Protein AF-A0A381Y1T2-F1 (afdb_monomer)

Organism: NCBI:txid408172

Structure (mmCIF, N/CA/C/O backbone):
data_AF-A0A381Y1T2-F1
#
_entry.id   AF-A0A381Y1T2-F1
#
loop_
_atom_site.group_PDB
_atom_site.id
_atom_site.type_symbol
_atom_site.label_atom_id
_atom_site.label_alt_id
_atom_site.label_comp_id
_atom_site.label_asym_id
_atom_site.label_entity_id
_atom_site.label_seq_id
_atom_site.pdbx_PDB_ins_code
_atom_site.Cartn_x
_atom_site.Cartn_y
_atom_site.Cartn_z
_atom_site.occupancy
_atom_site.B_iso_or_equiv
_atom_site.auth_seq_id
_atom_site.auth_comp_id
_atom_site.auth_asym_id
_atom_site.auth_atom_id
_atom_site.pdbx_PDB_model_num
ATOM 1 N N . GLU A 1 1 ? 4.213 -2.428 -29.128 1.00 62.62 1 GLU A N 1
ATOM 2 C CA . GLU A 1 1 ? 4.805 -2.776 -27.826 1.00 62.62 1 GLU A CA 1
ATOM 3 C C . GLU A 1 1 ? 6.144 -2.067 -27.767 1.00 62.62 1 GLU A C 1
ATOM 5 O O . GLU A 1 1 ? 6.911 -2.215 -28.710 1.00 62.62 1 GLU A O 1
ATOM 10 N N . ALA A 1 2 ? 6.347 -1.156 -26.815 1.00 65.88 2 ALA A N 1
ATOM 11 C CA . ALA A 1 2 ? 7.649 -0.514 -26.667 1.00 65.88 2 ALA A CA 1
ATOM 12 C C . ALA A 1 2 ? 8.599 -1.535 -26.039 1.00 65.88 2 ALA A C 1
ATOM 14 O O . ALA A 1 2 ? 8.216 -2.212 -25.087 1.00 65.88 2 ALA A O 1
ATOM 15 N N . ASP A 1 3 ? 9.799 -1.656 -26.595 1.00 85.06 3 ASP A N 1
ATOM 16 C CA . ASP A 1 3 ? 10.830 -2.551 -26.089 1.00 85.06 3 ASP A CA 1
ATOM 17 C C . ASP A 1 3 ? 11.265 -2.038 -24.704 1.00 85.06 3 ASP A C 1
ATOM 19 O O . ASP A 1 3 ? 11.992 -1.050 -24.582 1.00 85.06 3 ASP A O 1
ATOM 23 N N . LEU A 1 4 ? 10.710 -2.636 -23.643 1.00 88.25 4 LEU A N 1
ATOM 24 C CA . LEU A 1 4 ? 10.983 -2.246 -22.253 1.00 88.25 4 LEU A CA 1
ATOM 25 C C . LEU A 1 4 ? 12.483 -2.342 -21.939 1.00 88.25 4 LEU A C 1
ATOM 27 O O . LEU A 1 4 ? 12.992 -1.581 -21.118 1.00 88.25 4 LEU A O 1
ATOM 31 N N . ASP A 1 5 ? 13.179 -3.239 -22.638 1.00 86.75 5 ASP A N 1
ATOM 32 C CA . ASP A 1 5 ? 14.624 -3.434 -22.590 1.00 86.75 5 ASP A CA 1
ATOM 33 C C . ASP A 1 5 ? 15.373 -2.182 -23.070 1.00 86.75 5 ASP A C 1
ATOM 35 O O . ASP A 1 5 ? 16.329 -1.745 -22.428 1.00 86.75 5 ASP A O 1
ATOM 39 N N . ALA A 1 6 ? 14.918 -1.556 -24.160 1.00 88.00 6 ALA A N 1
ATOM 40 C CA . ALA A 1 6 ? 15.489 -0.306 -24.660 1.00 88.00 6 ALA A CA 1
ATOM 41 C C . ALA A 1 6 ? 15.290 0.862 -23.679 1.00 88.00 6 ALA A C 1
ATOM 43 O O . ALA A 1 6 ? 16.232 1.607 -23.421 1.00 88.00 6 ALA A O 1
ATOM 44 N N . ILE A 1 7 ? 14.099 0.991 -23.083 1.00 89.62 7 ILE A N 1
ATOM 45 C CA . ILE A 1 7 ? 13.800 2.045 -22.093 1.00 89.62 7 ILE A CA 1
ATOM 46 C C . ILE A 1 7 ? 14.644 1.861 -20.825 1.00 89.62 7 ILE A C 1
ATOM 48 O O . ILE A 1 7 ? 15.131 2.834 -20.248 1.00 89.62 7 ILE A O 1
ATOM 52 N N . LEU A 1 8 ? 14.817 0.617 -20.373 1.00 86.50 8 LEU A N 1
ATOM 53 C CA . LEU A 1 8 ? 15.633 0.323 -19.199 1.00 86.50 8 LEU A C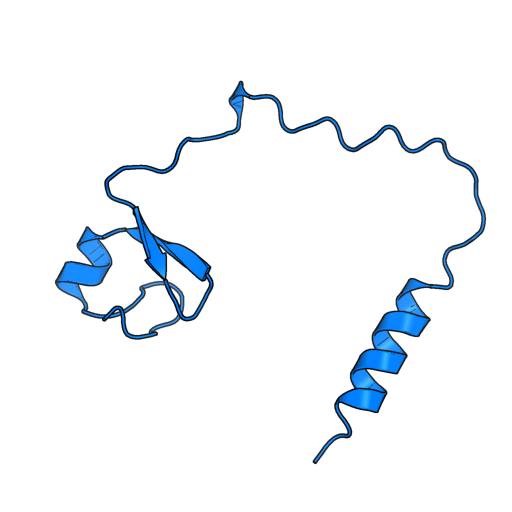A 1
ATOM 54 C C . LEU A 1 8 ? 17.111 0.647 -19.460 1.00 86.50 8 LEU A C 1
ATOM 56 O O . LEU A 1 8 ? 17.742 1.286 -18.620 1.00 86.50 8 LEU A O 1
ATOM 60 N N . LYS A 1 9 ? 17.641 0.263 -20.631 1.00 86.81 9 LYS A N 1
ATOM 61 C CA . LYS A 1 9 ? 19.023 0.567 -21.043 1.00 86.81 9 LYS A CA 1
ATOM 62 C C . LYS A 1 9 ? 19.283 2.066 -21.137 1.00 86.81 9 LYS A C 1
ATOM 64 O O . LYS A 1 9 ? 20.301 2.520 -20.631 1.00 86.81 9 LYS A O 1
ATOM 69 N N . ASP A 1 10 ? 18.357 2.816 -21.727 1.00 86.88 10 ASP A N 1
ATOM 70 C CA . ASP A 1 10 ? 18.444 4.274 -21.851 1.00 86.88 10 ASP A CA 1
ATOM 71 C C . ASP A 1 10 ? 18.539 4.959 -20.476 1.00 86.88 10 ASP A C 1
ATOM 73 O O . ASP A 1 10 ? 19.420 5.781 -20.242 1.00 86.88 10 ASP A O 1
ATOM 77 N N . ARG A 1 11 ? 17.714 4.534 -19.508 1.00 84.75 11 ARG A N 1
ATOM 78 C CA . ARG A 1 11 ? 17.741 5.083 -18.140 1.00 84.75 11 ARG A CA 1
ATOM 79 C C . ARG A 1 11 ? 19.003 4.735 -17.354 1.00 84.75 11 ARG A C 1
ATOM 81 O O . ARG A 1 11 ? 19.448 5.559 -16.557 1.00 84.75 11 ARG A O 1
ATOM 88 N N . ILE A 1 12 ? 19.530 3.522 -17.530 1.00 8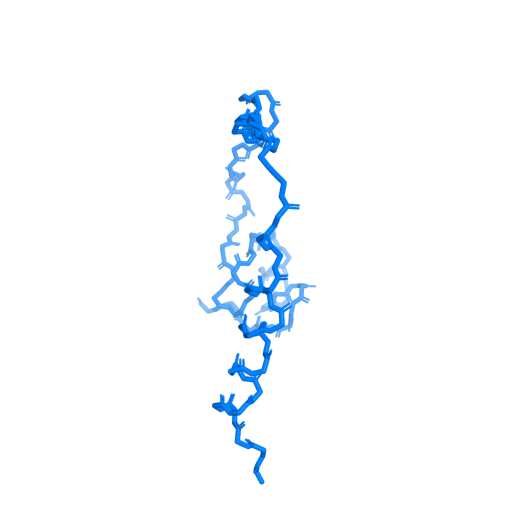2.75 12 ILE A N 1
ATOM 89 C CA . ILE A 1 12 ? 20.772 3.089 -16.874 1.00 82.75 12 ILE A CA 1
ATOM 90 C C . ILE A 1 12 ? 21.948 3.881 -17.445 1.00 82.75 12 ILE A C 1
ATOM 92 O O . ILE A 1 12 ? 22.692 4.471 -16.675 1.00 82.75 12 ILE A O 1
ATOM 96 N N . ALA A 1 13 ? 22.059 3.971 -18.774 1.00 84.44 13 ALA A N 1
ATOM 97 C CA . ALA A 1 13 ? 23.125 4.725 -19.432 1.00 84.44 13 ALA A CA 1
ATOM 98 C C . ALA A 1 13 ? 23.088 6.222 -19.078 1.00 84.44 13 ALA A C 1
ATOM 100 O O . ALA A 1 13 ? 24.127 6.820 -18.842 1.00 84.44 13 ALA A O 1
ATOM 101 N N . ALA A 1 14 ? 21.896 6.816 -18.967 1.00 78.62 14 ALA A N 1
ATOM 102 C CA . ALA A 1 14 ? 21.741 8.211 -18.553 1.00 78.62 14 ALA A CA 1
ATOM 103 C C . ALA A 1 14 ? 22.117 8.484 -17.081 1.00 78.62 14 ALA A C 1
ATOM 105 O O . ALA A 1 14 ? 22.224 9.645 -16.703 1.00 78.62 14 ALA A O 1
ATOM 106 N N . SER A 1 15 ? 22.261 7.448 -16.244 1.00 68.31 15 SER A N 1
ATOM 107 C CA . SER A 1 15 ? 22.676 7.580 -14.836 1.00 68.31 15 SER A CA 1
ATOM 108 C C . SER A 1 15 ? 24.145 7.200 -14.597 1.00 68.31 15 SER A C 1
ATOM 110 O O . SER A 1 15 ? 24.614 7.362 -1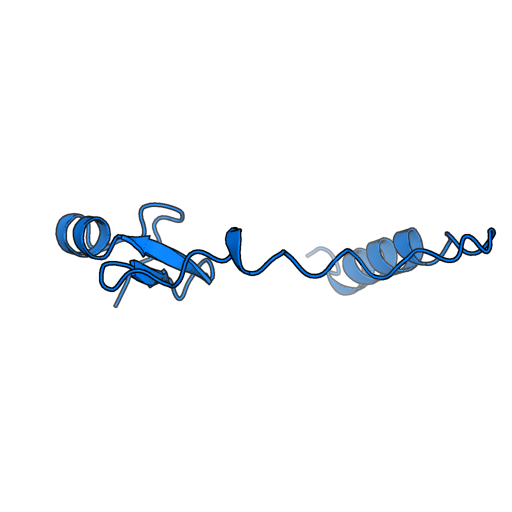3.478 1.00 68.31 15 SER A O 1
ATOM 112 N N . ASP A 1 16 ? 24.838 6.669 -15.610 1.00 64.56 16 ASP A N 1
ATOM 113 C CA . ASP A 1 16 ? 26.213 6.138 -15.528 1.00 64.56 16 ASP A CA 1
ATOM 114 C C . ASP A 1 16 ? 27.270 7.137 -16.056 1.00 64.56 16 ASP A C 1
ATOM 116 O O . ASP A 1 16 ? 28.456 6.855 -16.003 1.00 64.56 16 ASP A O 1
ATOM 120 N N . ASP A 1 17 ? 26.857 8.306 -16.567 1.00 60.97 17 ASP A N 1
ATOM 121 C CA . ASP A 1 17 ? 27.738 9.324 -17.184 1.00 60.97 17 ASP A CA 1
ATOM 122 C C . ASP A 1 17 ? 28.129 10.463 -16.209 1.00 60.97 17 ASP A C 1
ATOM 124 O O . ASP A 1 17 ? 28.472 11.561 -16.634 1.00 60.97 17 ASP A O 1
ATOM 128 N N . ASP A 1 18 ? 28.062 10.223 -14.894 1.00 60.06 18 ASP A N 1
ATOM 129 C CA . ASP A 1 18 ? 28.425 11.185 -13.834 1.00 60.06 18 ASP A CA 1
ATOM 130 C C . ASP A 1 18 ? 29.668 10.682 -13.063 1.00 60.06 18 ASP A C 1
ATOM 132 O O . ASP A 1 18 ? 29.652 10.472 -11.853 1.00 60.06 18 ASP A O 1
ATOM 136 N N . ASP A 1 19 ? 30.758 10.432 -13.795 1.00 64.94 19 ASP A N 1
ATOM 137 C CA . ASP A 1 19 ? 32.090 10.140 -13.249 1.00 64.94 19 ASP A CA 1
ATOM 138 C C . ASP A 1 19 ? 33.044 11.300 -13.583 1.00 64.94 19 ASP A C 1
ATOM 140 O O . ASP A 1 19 ? 33.761 11.241 -14.577 1.00 64.94 19 ASP A O 1
ATOM 144 N N . GLU A 1 20 ? 33.043 12.360 -12.763 1.00 56.44 20 GLU A N 1
ATOM 145 C CA . GLU A 1 20 ? 34.193 13.252 -12.508 1.00 56.44 20 GLU A CA 1
ATOM 146 C C . GLU A 1 20 ? 33.851 14.290 -11.414 1.00 56.44 20 GLU A C 1
ATOM 148 O O . GLU A 1 20 ? 33.485 15.422 -11.699 1.00 56.44 20 GLU A O 1
ATOM 153 N N . GLU A 1 21 ? 33.961 13.901 -10.140 1.00 50.91 21 GLU A N 1
ATOM 154 C CA . GLU A 1 21 ? 34.737 14.627 -9.117 1.00 50.91 21 GLU A CA 1
ATOM 155 C C . GLU A 1 21 ? 34.662 13.875 -7.777 1.00 50.91 21 GLU A C 1
ATOM 157 O O . GLU A 1 21 ? 33.603 13.594 -7.220 1.00 50.91 21 GLU A O 1
ATOM 162 N N . GLU A 1 22 ? 35.845 13.529 -7.280 1.00 54.66 22 GLU A N 1
ATOM 163 C CA . GLU A 1 22 ? 36.126 12.931 -5.981 1.00 54.66 22 GLU A CA 1
ATOM 164 C C . GLU A 1 22 ? 35.727 13.908 -4.861 1.00 54.66 22 GLU A C 1
ATOM 166 O O . GLU A 1 22 ? 36.571 14.577 -4.271 1.00 54.66 22 GLU A O 1
ATOM 171 N N . GLU A 1 23 ? 34.432 14.022 -4.560 1.00 50.72 23 GLU A N 1
ATOM 172 C CA . GLU A 1 23 ? 34.003 14.453 -3.236 1.00 50.72 23 GLU A CA 1
ATOM 173 C C . GLU A 1 23 ? 33.728 13.194 -2.424 1.00 50.72 23 GLU A C 1
ATOM 175 O O . GLU A 1 23 ? 32.879 12.370 -2.764 1.00 50.72 23 GLU A O 1
ATOM 180 N N . GLU A 1 24 ? 34.499 13.035 -1.356 1.00 53.47 24 GLU A N 1
ATOM 181 C CA . GLU A 1 24 ? 34.377 12.001 -0.340 1.00 53.47 24 GLU A CA 1
ATOM 182 C C . GLU A 1 24 ? 33.008 12.143 0.342 1.00 53.47 24 GLU A C 1
ATOM 184 O O . GLU A 1 24 ? 32.875 12.673 1.448 1.00 53.47 24 GLU A O 1
ATOM 189 N N . GLY A 1 25 ? 31.961 11.721 -0.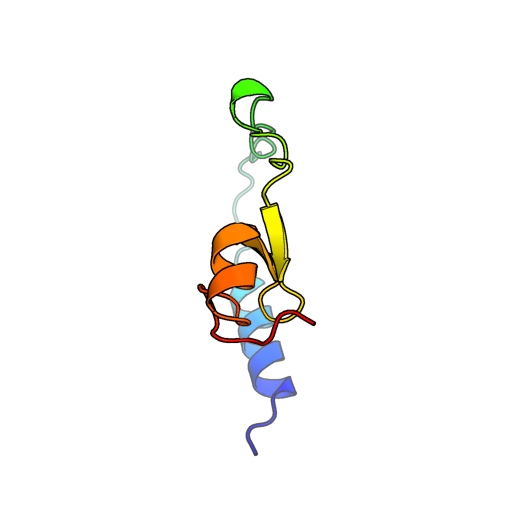366 1.00 52.47 25 GLY A N 1
ATOM 190 C CA . GLY A 1 25 ? 30.578 11.789 0.050 1.00 52.47 25 GLY A CA 1
ATOM 191 C C . GLY A 1 25 ? 30.434 10.931 1.285 1.00 52.47 25 GLY A C 1
ATOM 192 O O . GLY A 1 25 ? 30.323 9.706 1.202 1.00 52.47 25 GLY A O 1
ATOM 193 N N . ALA A 1 26 ? 30.491 11.582 2.446 1.00 62.19 26 ALA A N 1
ATOM 194 C CA . ALA A 1 26 ? 30.217 10.958 3.723 1.00 62.19 26 ALA A CA 1
ATOM 195 C C . ALA A 1 26 ? 28.984 10.059 3.555 1.00 62.19 26 ALA A C 1
ATOM 197 O O . ALA A 1 26 ? 27.979 10.533 3.006 1.00 62.19 26 ALA A O 1
ATOM 198 N N . PRO A 1 27 ? 29.039 8.783 3.992 1.00 63.38 27 PRO A N 1
ATOM 199 C CA . PRO A 1 27 ? 27.900 7.891 3.853 1.00 63.38 27 PRO A CA 1
ATOM 200 C C . PRO A 1 27 ? 26.682 8.626 4.407 1.00 63.38 27 PRO A C 1
ATOM 202 O O . PRO A 1 27 ? 26.817 9.261 5.466 1.00 63.38 27 PRO A O 1
ATOM 205 N N . PRO A 1 28 ? 25.533 8.609 3.698 1.00 63.84 28 PRO A N 1
ATOM 206 C CA . PRO A 1 28 ? 24.350 9.325 4.139 1.00 63.84 28 PRO A CA 1
ATOM 207 C C . PRO A 1 28 ? 24.156 8.985 5.605 1.00 63.84 28 PRO A C 1
ATOM 209 O O . PRO A 1 28 ? 24.101 7.806 5.966 1.00 63.84 28 PRO A O 1
ATOM 212 N N . LYS A 1 29 ? 24.207 10.025 6.447 1.00 63.97 29 LYS A N 1
ATOM 213 C CA . LYS A 1 29 ? 24.185 9.894 7.903 1.00 63.97 29 LYS A CA 1
ATOM 214 C C . LYS A 1 29 ? 23.053 8.929 8.213 1.00 63.97 29 LYS A C 1
ATOM 216 O O . LYS A 1 29 ? 21.905 9.256 7.910 1.00 63.97 29 LYS A O 1
ATOM 221 N N . ALA A 1 30 ? 23.394 7.735 8.713 1.00 64.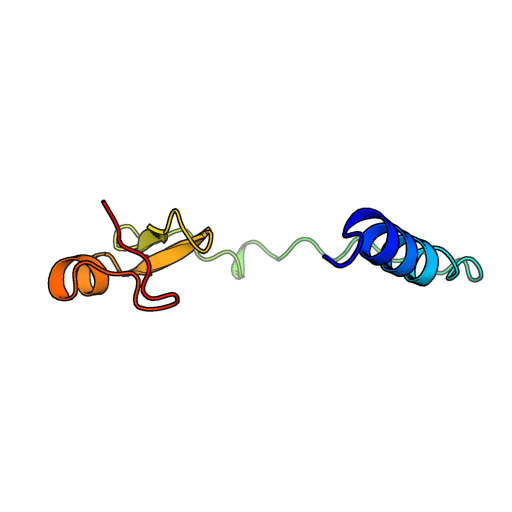69 30 ALA A N 1
ATOM 222 C CA . ALA A 1 30 ? 22.400 6.709 8.991 1.00 64.69 30 ALA A CA 1
ATOM 223 C C . ALA A 1 30 ? 21.261 7.395 9.752 1.00 64.69 30 ALA A C 1
ATOM 225 O O . ALA A 1 30 ? 21.568 8.152 10.687 1.00 64.69 30 ALA A O 1
ATOM 226 N N . PRO A 1 31 ? 19.997 7.247 9.306 1.00 62.81 31 PRO A N 1
ATOM 227 C CA . PRO A 1 31 ? 18.888 7.970 9.904 1.00 62.81 31 PRO A CA 1
ATOM 228 C C . PRO A 1 31 ? 18.987 7.762 11.407 1.00 62.81 31 PRO A C 1
ATOM 230 O O . PRO A 1 31 ? 19.047 6.624 11.876 1.00 62.81 31 PRO A O 1
ATOM 233 N N . SER A 1 32 ? 19.142 8.861 12.154 1.00 61.44 32 SER A N 1
ATOM 234 C CA . SER A 1 32 ? 19.328 8.763 13.598 1.00 61.44 32 SER A CA 1
ATOM 235 C C . SER A 1 32 ? 18.181 7.915 14.153 1.00 61.44 32 SER A C 1
ATOM 237 O O . SER A 1 32 ? 17.044 8.121 13.713 1.00 61.44 32 SER A O 1
ATOM 239 N N . PRO A 1 33 ? 18.420 7.005 15.110 1.00 59.59 33 PRO A N 1
ATOM 240 C CA . PRO A 1 33 ? 17.374 6.117 15.617 1.00 59.59 33 PRO A CA 1
ATOM 241 C C . PRO A 1 33 ? 16.175 6.880 16.207 1.00 59.59 33 PRO A C 1
ATOM 243 O O . PRO A 1 33 ? 15.103 6.316 16.348 1.00 59.59 33 PRO A O 1
ATOM 246 N N . ALA A 1 34 ? 16.325 8.181 16.483 1.00 62.19 34 ALA A N 1
ATOM 247 C CA . ALA A 1 34 ? 15.247 9.074 16.894 1.00 62.19 34 ALA A CA 1
ATOM 248 C C . ALA A 1 34 ? 14.173 9.339 15.813 1.00 62.19 34 ALA A C 1
ATOM 250 O O . ALA A 1 34 ? 13.111 9.854 16.148 1.00 62.19 34 ALA A O 1
ATOM 251 N N . GLY A 1 35 ? 14.436 9.028 14.537 1.00 61.31 35 GLY A N 1
ATOM 252 C CA . GLY A 1 35 ? 13.496 9.220 13.421 1.00 61.31 35 GLY A CA 1
ATOM 253 C C . GLY A 1 35 ? 12.905 7.927 12.854 1.00 61.31 35 GLY A C 1
ATOM 254 O O . GLY A 1 35 ? 12.022 7.988 12.001 1.00 61.31 35 GLY A O 1
ATOM 255 N N . LEU A 1 36 ? 13.378 6.762 13.310 1.00 65.00 36 LEU A N 1
ATOM 256 C CA . LEU A 1 36 ? 12.796 5.475 12.942 1.00 65.00 36 LEU A CA 1
ATOM 257 C C . LEU A 1 36 ? 11.571 5.235 13.819 1.00 65.00 36 LEU A C 1
ATOM 259 O O . LEU A 1 36 ? 11.674 4.761 14.947 1.00 65.00 36 LEU A O 1
ATOM 263 N N . VAL A 1 37 ? 10.405 5.606 13.298 1.00 74.06 37 VAL A N 1
ATOM 264 C CA . VAL A 1 37 ? 9.128 5.219 13.896 1.00 74.06 37 VAL A CA 1
ATOM 265 C C . VAL A 1 37 ? 8.971 3.718 13.679 1.00 74.06 37 VAL A C 1
ATOM 267 O O . VAL A 1 37 ? 8.959 3.251 12.539 1.00 74.06 37 VAL A O 1
ATOM 270 N N . GLU A 1 38 ? 8.908 2.958 14.771 1.00 80.75 38 GLU A N 1
ATOM 271 C CA . GLU A 1 38 ? 8.602 1.532 14.700 1.00 80.75 38 GLU A CA 1
ATOM 272 C C . GLU A 1 38 ? 7.239 1.315 14.046 1.00 80.75 38 GLU A C 1
ATOM 274 O O . GLU A 1 38 ? 6.325 2.136 14.170 1.00 80.75 38 GLU A O 1
ATOM 279 N N . ARG A 1 39 ? 7.105 0.185 13.348 1.00 80.31 39 ARG A N 1
ATOM 280 C CA . ARG A 1 39 ? 5.844 -0.192 12.719 1.00 80.31 39 ARG A CA 1
ATOM 281 C C . ARG A 1 39 ? 4.753 -0.262 13.782 1.00 80.31 39 ARG A C 1
ATOM 283 O O . ARG A 1 39 ? 4.897 -0.996 14.761 1.00 80.31 39 ARG A O 1
ATOM 290 N N . GLN A 1 40 ? 3.661 0.463 13.578 1.00 85.62 40 GLN A N 1
ATOM 291 C CA . GLN A 1 40 ? 2.541 0.439 14.511 1.00 85.62 40 GLN A CA 1
ATOM 292 C C . GLN A 1 40 ? 1.779 -0.886 14.364 1.00 85.62 40 GLN A C 1
ATOM 294 O O . GLN A 1 40 ? 1.643 -1.420 13.264 1.00 85.62 40 GLN A O 1
ATOM 299 N N . GLU A 1 41 ? 1.237 -1.425 15.459 1.00 84.88 41 GLU A N 1
ATOM 300 C CA . GLU A 1 41 ? 0.423 -2.657 15.422 1.00 84.88 41 GLU A CA 1
ATOM 301 C C . GLU A 1 41 ? -0.827 -2.521 14.542 1.00 84.88 41 GLU A C 1
ATOM 303 O O . GLU A 1 41 ? -1.341 -3.513 14.031 1.00 84.88 41 GLU A O 1
ATOM 308 N N . THR A 1 42 ? -1.307 -1.294 14.330 1.00 90.38 42 THR A N 1
ATOM 309 C CA . THR A 1 42 ? -2.461 -1.012 13.471 1.00 90.38 42 THR A CA 1
ATOM 310 C C . THR A 1 42 ? -2.092 -0.873 11.994 1.00 90.38 42 THR A C 1
ATOM 312 O O . THR A 1 42 ? -2.967 -0.547 11.191 1.00 90.38 42 THR A O 1
ATOM 315 N N . GLU A 1 43 ? -0.832 -1.095 11.615 1.00 92.06 43 GLU A N 1
ATOM 316 C CA . GLU A 1 43 ? -0.359 -1.019 10.234 1.00 92.06 43 GLU A CA 1
ATOM 317 C C . GLU A 1 43 ? -0.151 -2.408 9.621 1.00 92.06 43 GLU A C 1
ATOM 319 O O . GLU A 1 43 ? 0.493 -3.286 10.200 1.00 92.06 43 GLU A O 1
ATOM 324 N N . ILE A 1 44 ? -0.656 -2.587 8.400 1.00 91.38 44 ILE A N 1
ATOM 325 C CA . ILE A 1 44 ? -0.484 -3.797 7.591 1.00 91.38 44 ILE A CA 1
ATOM 326 C C . ILE A 1 44 ? 0.175 -3.461 6.256 1.00 91.38 44 ILE A C 1
ATOM 328 O O . ILE A 1 44 ? 0.014 -2.367 5.722 1.00 91.38 44 ILE A O 1
ATOM 332 N N . HIS A 1 45 ? 0.923 -4.409 5.704 1.00 92.94 45 HIS A N 1
ATOM 333 C CA . HIS A 1 45 ? 1.599 -4.246 4.421 1.00 92.94 45 HIS A CA 1
ATOM 334 C C . HIS A 1 45 ? 0.643 -4.527 3.256 1.00 92.94 45 HIS A C 1
ATOM 336 O O . HIS A 1 45 ? 0.070 -5.614 3.171 1.00 92.94 45 HIS A O 1
ATOM 342 N N . CYS A 1 46 ? 0.512 -3.582 2.325 1.00 93.00 46 CYS A N 1
ATOM 343 C CA . CYS A 1 46 ? -0.256 -3.791 1.103 1.00 93.00 46 CYS A CA 1
ATOM 344 C C . CYS A 1 46 ? 0.555 -4.588 0.060 1.00 93.00 46 CYS A C 1
ATOM 346 O O . CYS A 1 46 ? 1.602 -4.108 -0.374 1.00 93.00 46 CYS A O 1
ATOM 348 N N . PRO A 1 47 ? 0.076 -5.749 -0.432 1.00 92.19 47 PRO A N 1
ATOM 349 C CA . PRO A 1 47 ? 0.808 -6.563 -1.411 1.00 92.19 47 PRO A CA 1
ATOM 350 C C . PRO A 1 47 ? 0.887 -5.935 -2.815 1.00 92.19 47 PRO A C 1
ATOM 352 O O . PRO A 1 47 ? 1.630 -6.426 -3.657 1.00 92.19 47 PRO A O 1
ATOM 355 N N . HIS A 1 48 ? 0.134 -4.860 -3.075 1.00 93.38 48 HIS A N 1
ATOM 356 C CA . HIS A 1 48 ? 0.078 -4.199 -4.382 1.00 93.38 48 HIS A CA 1
ATOM 357 C C . HIS A 1 48 ? 1.017 -2.998 -4.510 1.00 93.38 48 HIS A C 1
ATOM 359 O O . HIS A 1 48 ? 1.596 -2.790 -5.571 1.00 93.38 48 HIS A O 1
ATOM 365 N N . CYS A 1 49 ? 1.147 -2.189 -3.455 1.00 94.50 49 CYS A N 1
ATOM 366 C CA . CYS A 1 49 ? 1.978 -0.978 -3.471 1.00 94.50 49 CYS A CA 1
ATOM 367 C C . CYS A 1 49 ? 3.107 -0.994 -2.436 1.00 94.50 49 CYS A C 1
ATOM 369 O O . CYS A 1 49 ? 3.844 -0.019 -2.341 1.00 94.50 49 CYS A O 1
ATOM 371 N N . PHE A 1 50 ? 3.235 -2.072 -1.657 1.00 93.19 50 PHE A N 1
ATOM 372 C CA . PHE A 1 50 ? 4.294 -2.297 -0.666 1.00 93.19 50 PHE A CA 1
ATOM 373 C C . PHE A 1 50 ? 4.368 -1.270 0.473 1.00 93.19 50 PHE A C 1
ATOM 375 O O . PHE A 1 50 ? 5.330 -1.234 1.237 1.00 93.19 50 PHE A O 1
ATOM 382 N N . LEU A 1 51 ? 3.333 -0.441 0.614 1.00 92.06 51 LEU A N 1
ATOM 383 C CA . LEU A 1 51 ? 3.229 0.527 1.697 1.00 92.06 51 LEU A CA 1
ATOM 384 C C . LEU A 1 51 ? 2.543 -0.082 2.915 1.00 92.06 51 LEU A C 1
ATOM 386 O O . LEU A 1 51 ? 1.678 -0.955 2.804 1.00 92.06 51 LEU A O 1
ATOM 390 N N . LEU A 1 52 ? 2.916 0.438 4.081 1.00 92.38 52 LEU A N 1
ATOM 391 C CA . LEU A 1 52 ? 2.181 0.235 5.317 1.00 92.38 52 LEU A CA 1
ATOM 392 C C . LEU A 1 52 ? 0.916 1.092 5.293 1.00 92.38 52 LEU A C 1
ATOM 394 O O . LEU A 1 52 ? 0.967 2.292 5.027 1.00 92.38 52 LEU A O 1
ATOM 398 N N . VAL A 1 53 ? -0.223 0.464 5.557 1.00 93.06 53 VAL A N 1
ATOM 399 C CA . VAL A 1 53 ? -1.534 1.111 5.578 1.00 93.06 53 VAL A CA 1
ATOM 400 C C . VAL A 1 53 ? -2.283 0.763 6.854 1.00 93.06 53 VAL A C 1
ATOM 402 O O . VAL A 1 53 ? -2.053 -0.274 7.469 1.00 93.06 53 VAL A O 1
ATOM 405 N N . GLN A 1 54 ? -3.204 1.635 7.253 1.00 92.62 54 GLN A N 1
ATOM 406 C CA . GLN A 1 54 ? -3.993 1.452 8.466 1.00 92.62 54 GLN A CA 1
ATOM 407 C C . GLN A 1 54 ? -4.985 0.293 8.304 1.00 92.62 54 GLN A C 1
ATOM 409 O O . GLN A 1 54 ? -5.896 0.355 7.475 1.00 92.62 54 GLN A O 1
ATOM 414 N N . ALA A 1 55 ? -4.853 -0.729 9.151 1.00 90.88 55 ALA A N 1
ATOM 415 C CA . ALA A 1 55 ? -5.699 -1.919 9.162 1.00 90.88 55 ALA A CA 1
ATOM 416 C C . ALA A 1 55 ? -7.188 -1.573 9.297 1.00 90.88 55 ALA A C 1
ATOM 418 O O . ALA A 1 55 ? -8.019 -2.201 8.654 1.00 90.88 55 ALA A O 1
ATOM 419 N N . LYS A 1 56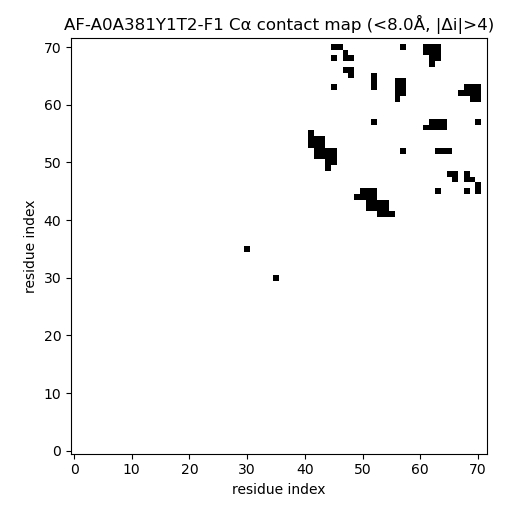 ? -7.526 -0.533 10.075 1.00 90.44 56 LYS A N 1
ATOM 420 C CA . LYS A 1 56 ? -8.907 -0.038 10.208 1.00 90.44 56 LYS A CA 1
ATOM 421 C C . LYS A 1 56 ? -9.508 0.386 8.865 1.00 90.44 56 LYS A C 1
ATOM 423 O O . LYS A 1 56 ? -10.616 -0.010 8.543 1.00 90.44 56 LYS A O 1
ATOM 428 N N . THR A 1 57 ? -8.749 1.125 8.057 1.00 87.75 57 THR A N 1
ATOM 429 C CA . THR A 1 57 ? -9.208 1.650 6.766 1.00 87.75 57 THR A CA 1
ATOM 430 C C . THR A 1 57 ? -9.425 0.508 5.788 1.00 87.75 57 THR A C 1
ATOM 432 O O . THR A 1 57 ? -10.420 0.482 5.071 1.00 87.75 57 THR A O 1
ATOM 435 N N . VAL A 1 58 ? -8.528 -0.475 5.824 1.00 89.69 58 VAL A N 1
ATOM 436 C CA . VAL A 1 58 ? -8.660 -1.696 5.036 1.00 89.69 58 VAL A CA 1
ATOM 437 C C . VAL A 1 58 ? -9.843 -2.549 5.502 1.00 89.69 58 VAL A C 1
ATOM 439 O O . VAL A 1 58 ? -10.563 -3.076 4.666 1.00 89.69 58 VAL A O 1
ATOM 442 N N . ALA A 1 59 ? -10.094 -2.661 6.807 1.00 88.31 59 ALA A N 1
ATOM 443 C CA . ALA A 1 59 ? -11.237 -3.407 7.331 1.00 88.31 59 ALA A CA 1
ATOM 444 C C . ALA A 1 59 ? -12.587 -2.764 6.962 1.00 88.31 59 ALA A C 1
ATOM 446 O O . ALA A 1 59 ? -13.571 -3.476 6.784 1.00 88.31 59 ALA A O 1
ATOM 447 N N . GLU A 1 60 ? -12.637 -1.434 6.838 1.00 88.88 60 GLU A N 1
ATOM 448 C CA . GLU A 1 60 ? -13.845 -0.701 6.446 1.00 88.88 60 GLU A CA 1
ATOM 449 C C . GLU A 1 60 ? -14.099 -0.730 4.932 1.00 88.88 60 GLU A C 1
ATOM 451 O O . GLU A 1 60 ? -15.237 -0.927 4.511 1.00 88.88 60 GLU A O 1
ATOM 456 N N . MET A 1 61 ? -13.062 -0.527 4.112 1.00 87.38 61 MET A N 1
ATOM 457 C CA . MET A 1 61 ? -13.208 -0.417 2.653 1.00 87.38 61 MET A CA 1
ATOM 458 C C . MET A 1 61 ? -12.967 -1.739 1.907 1.00 87.38 61 MET A C 1
ATOM 460 O O . MET A 1 61 ? -13.435 -1.902 0.786 1.00 87.38 61 MET A O 1
ATOM 464 N N . GLY A 1 62 ? -12.241 -2.690 2.498 1.00 88.56 62 GLY A N 1
ATOM 465 C CA . GLY A 1 62 ? -11.784 -3.918 1.831 1.00 88.56 62 GLY A CA 1
ATOM 466 C C . GLY A 1 62 ? -10.639 -3.705 0.829 1.00 88.56 62 GLY A C 1
ATOM 467 O O . GLY A 1 62 ? -10.166 -4.654 0.204 1.00 88.56 62 GLY A O 1
ATOM 468 N N . GLU A 1 63 ? -10.171 -2.467 0.681 1.00 93.44 63 GLU A N 1
ATOM 469 C CA . GLU A 1 63 ? -9.154 -2.054 -0.283 1.00 93.44 63 GLU A CA 1
ATOM 470 C C . GLU A 1 63 ? -8.107 -1.138 0.360 1.00 93.44 63 GLU A C 1
ATOM 472 O O . GLU A 1 63 ? -8.316 -0.494 1.392 1.00 93.44 63 GLU A O 1
ATOM 477 N N . CYS A 1 64 ? -6.933 -1.096 -0.258 1.00 94.06 64 CYS A N 1
ATOM 478 C CA . CYS A 1 64 ? -5.853 -0.211 0.127 1.00 94.06 64 CYS A CA 1
ATOM 479 C C . CYS A 1 64 ? -6.222 1.243 -0.187 1.00 94.06 64 CYS A C 1
ATOM 481 O O . CYS A 1 64 ? -6.299 1.618 -1.354 1.00 94.06 64 CYS A O 1
ATOM 483 N N . GLY A 1 65 ? -6.326 2.105 0.828 1.00 89.56 65 GLY A N 1
ATOM 484 C CA . GLY A 1 65 ? -6.615 3.534 0.631 1.00 89.56 65 GLY A CA 1
ATOM 485 C C . GLY A 1 65 ? -5.559 4.322 -0.167 1.00 89.56 65 GLY A C 1
ATOM 486 O O . GLY A 1 65 ? -5.795 5.481 -0.492 1.00 89.56 65 GLY A O 1
ATOM 487 N N . HIS A 1 66 ? -4.399 3.727 -0.479 1.00 92.19 66 HIS A N 1
ATOM 488 C CA . HIS A 1 66 ? -3.358 4.358 -1.296 1.00 92.19 66 HIS A CA 1
ATOM 489 C C . HIS A 1 66 ? -3.457 4.005 -2.786 1.00 92.19 66 HIS A C 1
ATOM 491 O O . HIS A 1 66 ? -3.318 4.883 -3.632 1.00 92.19 66 HIS A O 1
ATOM 497 N N . CYS A 1 67 ? -3.671 2.728 -3.115 1.00 94.12 67 CYS A N 1
ATOM 498 C CA . CYS A 1 67 ? -3.636 2.243 -4.500 1.00 94.12 67 CYS A CA 1
ATOM 499 C C . CYS A 1 67 ? -4.948 1.612 -4.988 1.00 94.12 67 CYS A C 1
ATOM 501 O O . CYS A 1 67 ? -5.012 1.200 -6.143 1.00 94.12 67 CYS A O 1
ATOM 503 N N . GLY A 1 68 ? -5.964 1.485 -4.128 1.00 92.38 68 GLY A N 1
ATOM 504 C CA . GLY A 1 68 ? -7.225 0.793 -4.430 1.00 92.38 68 GLY A CA 1
ATOM 505 C C . GLY A 1 68 ? -7.081 -0.723 -4.618 1.00 92.38 68 GLY A C 1
ATOM 506 O O . GLY A 1 68 ? -8.013 -1.397 -5.040 1.00 92.38 68 GLY A O 1
ATOM 507 N N . GLY A 1 69 ? -5.899 -1.287 -4.354 1.00 92.19 69 GLY A N 1
ATOM 508 C CA . GLY A 1 69 ? -5.668 -2.725 -4.468 1.00 92.19 69 GLY A CA 1
ATOM 509 C C . GLY A 1 69 ? -6.382 -3.497 -3.351 1.00 92.19 69 GLY A C 1
ATOM 510 O O . GLY A 1 69 ? -6.370 -3.028 -2.209 1.00 92.19 69 GLY A O 1
ATOM 511 N N . PRO A 1 70 ? -6.968 -4.675 -3.629 1.00 90.12 70 PRO A N 1
ATOM 512 C CA . PRO A 1 70 ? -7.589 -5.499 -2.598 1.00 90.12 70 PRO A CA 1
ATOM 513 C C . PRO A 1 70 ? -6.556 -5.931 -1.552 1.00 90.12 70 PRO A C 1
ATOM 515 O O . PRO A 1 70 ? -5.409 -6.237 -1.874 1.00 90.12 70 PRO A O 1
ATOM 518 N N . ILE A 1 71 ? -6.956 -5.972 -0.284 1.00 86.31 71 ILE A N 1
ATOM 519 C CA . ILE A 1 71 ? -6.110 -6.525 0.778 1.00 86.31 71 ILE A CA 1
ATOM 520 C C . ILE A 1 71 ? -6.792 -7.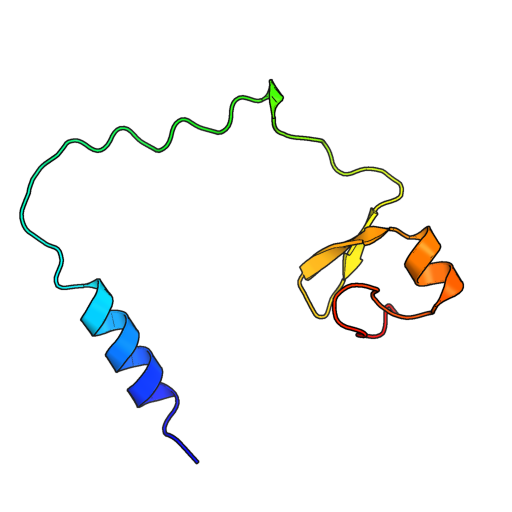815 1.237 1.00 86.31 71 ILE A C 1
ATOM 522 O O . ILE A 1 71 ? -7.785 -7.770 1.958 1.00 86.31 71 ILE A O 1
ATOM 526 N N . SER A 1 72 ? -6.325 -8.947 0.702 1.00 70.38 72 SER A N 1
ATOM 527 C CA . SER A 1 72 ? -6.834 -10.301 0.994 1.00 70.38 72 SER A CA 1
ATOM 528 C C . SER A 1 72 ? -6.087 -10.969 2.138 1.00 70.38 72 SER A C 1
ATOM 530 O O . SER A 1 72 ? -4.866 -10.722 2.257 1.00 70.38 72 SER A O 1
#

pLDDT: 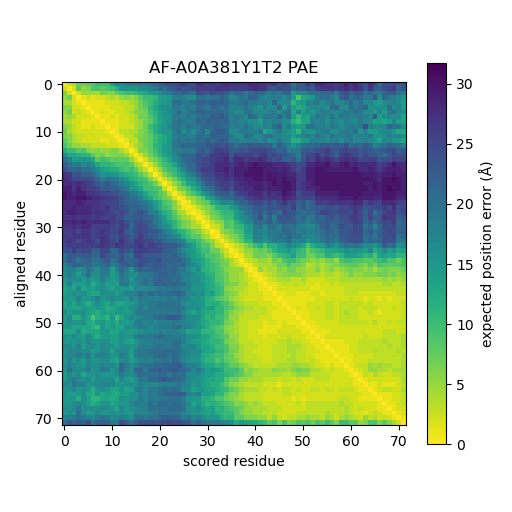mean 79.17, std 14.0, range [50.72, 94.5]

Radius of gyration: 19.89 Å; Cα contacts (8 Å, |Δi|>4): 50; chains: 1; bounding box: 50×25×45 Å

Foldseek 3Di:
DPPVVVVVVVVVVVVPPPPDDDDPPDDPPPPPPVPDDPDDPQWDADPPPRDTAGVVVCVVPQAGPPPRHGDD

Secondary structure (DSSP, 8-state):
---HHHHHHHHHHTTS-------------PPPGGG-PPPPTTEEE-TTT--EEEHHHHHHHSB-TTT--B--

Nearest PDB structures (foldseek):
  4ce4-assembly1_5  TM=5.235E-01  e=1.089E+00  Sus scrofa domesticus
  8jxd-assembly1_B-2  TM=5.230E-01  e=3.838E+00  Rattus norvegicus
  7qbe-assembly2_D  TM=4.710E-01  e=6.944E+00  Homo sapiens
  8fjk-assembly1_D  TM=2.822E-01  e=8.053E+00  Golden shiner reovirus

Sequence (72 aa):
EADLDAILKDRIAASDDDDEEEEEGAPPKAPSPAGLVERQETEIHCPHCFLLVQAKTVAEMGECGHCGGPIS

Mean predicted aligned error: 14.05 Å

Solvent-accessible surface area (backbo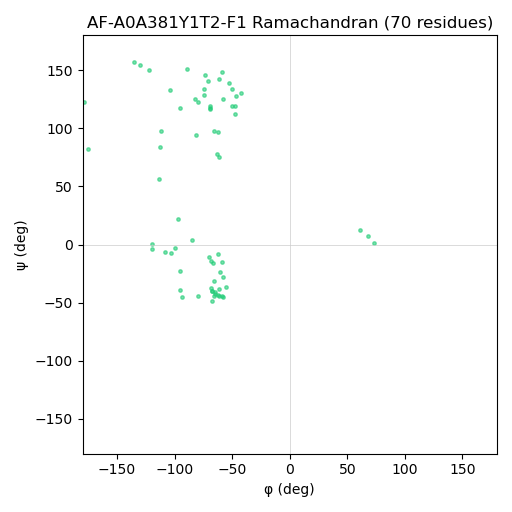ne atoms only — not comparable to full-atom values): 4884 Å² total; per-residue (Å²): 133,81,62,62,67,58,57,50,51,52,56,50,56,72,67,66,78,81,83,86,77,96,64,86,71,69,72,76,74,69,77,55,75,92,73,63,75,73,86,52,91,59,48,41,76,36,93,78,77,73,43,77,41,52,45,68,58,31,71,72,69,50,24,36,92,86,77,67,40,72,67,131